Protein AF-A0A9D7FN42-F1 (afdb_monomer_lite)

Secondary structure (DSSP, 8-state):
-------------TT--------------TTPPP----HHHHGGGHHHHHHHHHHHHHHHHHGGG--HHHHHHHHHHTTS-EEHHHHHHHHTTTS-HHHHHHHHHHHHHTTSEE-GGGGTS---TT-EEEE-GGGGTT----------------PPP-----PPPTT----

Structure (mmCIF, N/CA/C/O backbone):
data_AF-A0A9D7FN42-F1
#
_entry.id   AF-A0A9D7FN42-F1
#
loop_
_atom_site.group_PDB
_atom_site.id
_atom_site.type_symbol
_atom_site.label_atom_id
_atom_site.label_alt_id
_atom_site.label_comp_id
_atom_site.label_asym_id
_atom_site.label_entity_id
_atom_site.label_seq_id
_atom_site.pdbx_PDB_ins_code
_atom_site.Cartn_x
_atom_site.Cartn_y
_atom_site.Cartn_z
_atom_site.occupancy
_atom_site.B_iso_or_equiv
_atom_site.auth_seq_id
_atom_site.auth_comp_id
_atom_site.auth_asym_id
_atom_site.auth_atom_id
_atom_site.pdbx_PDB_model_num
ATOM 1 N N . MET A 1 1 ? 36.482 -21.870 11.503 1.00 40.44 1 MET A N 1
ATOM 2 C CA . MET A 1 1 ? 35.265 -21.107 11.152 1.00 40.44 1 MET A CA 1
ATOM 3 C C . MET A 1 1 ? 34.610 -21.787 9.959 1.00 40.44 1 MET A C 1
ATOM 5 O O . MET A 1 1 ? 35.260 -21.951 8.939 1.00 40.44 1 MET A O 1
ATOM 9 N N . LYS A 1 2 ? 33.390 -22.302 10.153 1.00 40.28 2 LYS A N 1
ATOM 10 C CA . LYS A 1 2 ? 32.615 -23.113 9.199 1.00 40.28 2 LYS A CA 1
ATOM 11 C C . LYS A 1 2 ? 31.799 -22.199 8.281 1.00 40.28 2 LYS A C 1
ATOM 13 O O . LYS A 1 2 ? 31.016 -21.405 8.788 1.00 40.28 2 LYS A O 1
ATOM 18 N N . GLY A 1 3 ? 31.926 -22.368 6.969 1.00 41.72 3 GLY A N 1
ATOM 19 C CA . GLY A 1 3 ? 30.943 -21.912 5.988 1.00 41.72 3 GLY A CA 1
ATOM 20 C C . GLY A 1 3 ? 30.372 -23.139 5.289 1.00 41.72 3 GLY A C 1
ATOM 21 O O . GLY A 1 3 ? 31.062 -23.759 4.489 1.00 41.72 3 GLY A O 1
ATOM 22 N N . PHE A 1 4 ? 29.151 -23.542 5.637 1.00 42.91 4 PHE A N 1
ATOM 23 C CA . PHE A 1 4 ? 28.478 -24.644 4.955 1.00 42.91 4 PHE A CA 1
ATOM 24 C C . PHE A 1 4 ? 27.922 -24.152 3.619 1.00 42.91 4 PHE A C 1
ATOM 26 O O . PHE A 1 4 ? 26.857 -23.538 3.568 1.00 42.91 4 PHE A O 1
ATOM 33 N N . THR A 1 5 ? 28.628 -24.442 2.532 1.00 46.81 5 THR A N 1
ATOM 34 C CA . THR A 1 5 ? 28.097 -24.324 1.173 1.00 46.81 5 THR A CA 1
ATOM 35 C C . THR A 1 5 ? 27.142 -25.496 0.943 1.00 46.81 5 THR A C 1
ATOM 37 O O . THR A 1 5 ? 27.552 -26.573 0.521 1.00 46.81 5 THR A O 1
ATOM 40 N N . HIS A 1 6 ? 25.863 -25.323 1.279 1.00 44.97 6 HIS A N 1
ATOM 41 C CA . HIS A 1 6 ? 24.835 -26.310 0.951 1.00 44.97 6 HIS A CA 1
ATOM 42 C C . HIS A 1 6 ? 24.577 -26.273 -0.558 1.00 44.97 6 HIS A C 1
ATOM 44 O O . HIS A 1 6 ? 23.733 -25.527 -1.045 1.00 44.97 6 HIS A O 1
ATOM 50 N N . ARG A 1 7 ? 25.336 -27.070 -1.309 1.00 44.69 7 ARG A N 1
ATOM 51 C CA . ARG A 1 7 ? 25.013 -27.432 -2.688 1.00 44.69 7 ARG A CA 1
ATOM 52 C C . ARG A 1 7 ? 24.121 -28.668 -2.628 1.00 44.69 7 ARG A C 1
ATOM 54 O O . ARG A 1 7 ? 24.606 -29.776 -2.425 1.00 44.69 7 ARG A O 1
ATOM 61 N N . GLN A 1 8 ? 22.813 -28.462 -2.731 1.00 45.88 8 GLN A N 1
ATOM 62 C CA . GLN A 1 8 ? 21.873 -29.556 -2.944 1.00 45.88 8 GLN A CA 1
ATOM 63 C C . GLN A 1 8 ? 22.013 -30.012 -4.398 1.00 45.88 8 GLN A C 1
ATOM 65 O O . GLN A 1 8 ? 21.736 -29.247 -5.318 1.00 45.88 8 GLN A O 1
ATOM 70 N N . PHE A 1 9 ? 22.468 -31.245 -4.599 1.00 47.16 9 PHE A N 1
ATOM 71 C CA . PHE A 1 9 ? 22.316 -31.951 -5.864 1.00 47.16 9 PHE A CA 1
ATOM 72 C C . PHE A 1 9 ? 21.240 -33.011 -5.645 1.00 47.16 9 PHE A C 1
ATOM 74 O O . PHE A 1 9 ? 21.363 -33.834 -4.738 1.00 47.16 9 PHE A O 1
ATOM 81 N N . LEU A 1 10 ? 20.172 -32.965 -6.440 1.00 42.72 10 LEU A N 1
ATOM 82 C CA . LEU A 1 10 ? 19.233 -34.076 -6.553 1.00 42.72 10 LEU A CA 1
ATOM 83 C C . LEU A 1 10 ? 19.957 -35.192 -7.307 1.00 42.72 10 LEU A C 1
ATOM 85 O O . LEU A 1 10 ? 20.168 -35.096 -8.513 1.00 42.72 10 LEU A O 1
ATOM 89 N N . VAL A 1 11 ? 20.396 -36.214 -6.575 1.00 50.75 11 VAL A N 1
ATOM 90 C CA . VAL A 1 11 ? 20.853 -37.471 -7.167 1.00 50.75 11 VAL A CA 1
ATOM 91 C C . VAL A 1 11 ? 19.593 -38.262 -7.486 1.00 50.75 11 VAL A C 1
ATOM 93 O O . VAL A 1 11 ? 18.951 -38.795 -6.584 1.00 50.75 11 VAL A O 1
ATOM 96 N N . LEU A 1 12 ? 19.199 -38.264 -8.756 1.00 50.41 12 LEU A N 1
ATOM 97 C CA . LEU A 1 12 ? 18.172 -39.176 -9.244 1.00 50.41 12 LEU A CA 1
ATOM 98 C C . LEU A 1 12 ? 18.803 -40.571 -9.237 1.00 50.41 12 LEU A C 1
ATOM 100 O O . LEU A 1 12 ? 19.757 -40.815 -9.970 1.00 50.41 12 LEU A O 1
ATOM 104 N N . GLN A 1 13 ? 18.349 -41.430 -8.326 1.00 47.69 13 GLN A N 1
ATOM 105 C CA . GLN A 1 13 ? 18.690 -42.851 -8.346 1.00 47.69 13 GLN A CA 1
ATOM 106 C C . GLN A 1 13 ? 17.993 -43.482 -9.557 1.00 47.69 13 GLN A C 1
ATOM 108 O O . GLN A 1 13 ? 16.834 -43.157 -9.823 1.00 47.69 13 GLN A O 1
ATOM 113 N N . ASP A 1 14 ? 18.701 -44.353 -10.276 1.00 56.06 14 ASP A N 1
ATOM 114 C CA . ASP A 1 14 ? 18.310 -44.971 -11.559 1.00 56.06 14 ASP A CA 1
ATOM 115 C C . ASP A 1 14 ? 17.080 -45.910 -11.475 1.00 56.06 14 ASP A C 1
ATOM 117 O O . ASP A 1 14 ? 16.789 -46.660 -12.405 1.00 56.06 14 ASP A O 1
ATOM 121 N N . ASP A 1 15 ? 16.326 -45.849 -10.378 1.00 51.69 15 ASP A N 1
ATOM 122 C CA . ASP A 1 15 ? 15.259 -46.785 -10.022 1.00 51.69 15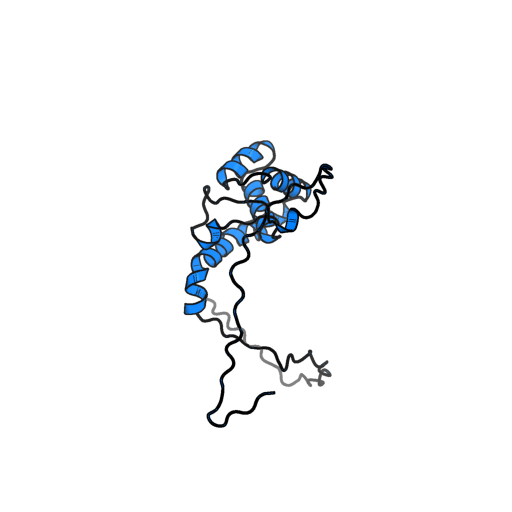 ASP A CA 1
ATOM 123 C C . ASP A 1 15 ? 13.860 -46.165 -10.214 1.00 51.69 15 ASP A C 1
ATOM 125 O O . ASP A 1 15 ? 12.840 -46.813 -9.974 1.00 51.69 15 ASP A O 1
ATOM 129 N N . ILE A 1 16 ? 13.787 -44.892 -10.618 1.00 53.44 16 ILE A N 1
ATOM 130 C CA . ILE A 1 16 ? 12.519 -44.225 -10.921 1.00 53.44 16 ILE A CA 1
ATOM 131 C C . ILE A 1 16 ? 12.180 -44.509 -12.385 1.00 53.44 16 ILE A C 1
ATOM 133 O O . ILE A 1 16 ? 12.568 -43.760 -13.283 1.00 53.44 16 ILE A O 1
ATOM 137 N N . GLU A 1 17 ? 11.415 -45.573 -12.634 1.00 57.03 17 GLU A N 1
ATOM 138 C CA . GLU A 1 17 ? 10.627 -45.658 -13.864 1.00 57.03 17 GLU A CA 1
ATOM 139 C C . GLU A 1 17 ? 9.649 -44.479 -13.865 1.00 57.03 17 GLU A C 1
ATOM 141 O O . GLU A 1 17 ? 8.619 -44.478 -13.187 1.00 57.03 17 GLU A O 1
ATOM 146 N N . LEU A 1 18 ? 10.013 -43.430 -14.605 1.00 55.09 18 LEU A N 1
ATOM 147 C CA . LEU A 1 18 ? 9.127 -42.326 -14.931 1.00 55.09 18 LEU A CA 1
ATOM 148 C C . LEU A 1 18 ? 7.994 -42.899 -15.784 1.00 55.09 18 LEU A C 1
ATOM 150 O O . LEU A 1 18 ? 8.086 -42.955 -17.011 1.00 55.09 18 LEU A O 1
ATOM 154 N N . VAL A 1 19 ? 6.919 -43.344 -15.132 1.00 59.03 19 VAL A N 1
ATOM 155 C CA . VAL A 1 19 ? 5.633 -43.516 -15.803 1.00 59.03 19 VAL A CA 1
ATOM 156 C C . VAL A 1 19 ? 5.353 -42.171 -16.470 1.00 59.03 19 VAL A C 1
ATOM 158 O O . VAL A 1 19 ? 5.404 -41.156 -15.771 1.00 59.03 19 VAL A O 1
ATOM 161 N N . PRO A 1 20 ? 5.124 -42.114 -17.794 1.00 60.28 20 PRO A N 1
ATOM 162 C CA . PRO A 1 20 ? 4.780 -40.860 -18.427 1.00 60.28 20 PRO A CA 1
ATOM 163 C C . PRO A 1 20 ? 3.482 -40.393 -17.781 1.00 60.28 20 PRO A C 1
ATOM 165 O O . PRO A 1 20 ? 2.414 -40.930 -18.076 1.00 60.28 20 PRO A O 1
ATOM 168 N N . GLU A 1 21 ? 3.577 -39.425 -16.865 1.00 58.38 21 GLU A N 1
ATOM 169 C CA . GLU A 1 21 ? 2.431 -38.627 -16.470 1.00 58.38 21 GLU A CA 1
ATOM 170 C C . GLU A 1 21 ? 1.824 -38.175 -17.786 1.00 58.38 21 GLU A C 1
ATOM 172 O O . GLU A 1 21 ? 2.514 -37.537 -18.583 1.00 58.38 21 GLU A O 1
ATOM 177 N N . HIS A 1 22 ? 0.593 -38.602 -18.079 1.00 57.66 22 HIS A N 1
ATOM 178 C CA . HIS A 1 22 ? -0.136 -38.064 -19.213 1.00 57.66 22 HIS A CA 1
ATOM 179 C C . HIS A 1 22 ? -0.081 -36.553 -19.043 1.00 57.66 22 HIS A C 1
ATOM 181 O O . HIS A 1 22 ? -0.697 -36.056 -18.097 1.00 57.66 22 HIS A O 1
ATOM 187 N N . PRO A 1 23 ? 0.681 -35.824 -19.880 1.00 57.44 23 PRO A N 1
ATOM 188 C CA . PRO A 1 23 ? 0.756 -34.400 -19.708 1.00 57.44 23 PRO A CA 1
ATOM 189 C C . PRO A 1 23 ? -0.627 -33.934 -20.120 1.00 57.44 23 PRO A C 1
ATOM 191 O O . PRO A 1 23 ? -0.945 -33.891 -21.314 1.00 57.44 23 PRO A O 1
ATOM 194 N N . GLU A 1 24 ? -1.486 -33.634 -19.143 1.00 59.78 24 GLU A N 1
ATOM 195 C CA . GLU A 1 24 ? -2.562 -32.701 -19.403 1.00 59.78 24 GLU A CA 1
ATOM 196 C C . GLU A 1 24 ? -1.873 -31.534 -20.089 1.00 59.78 24 GLU A C 1
ATOM 198 O O . GLU A 1 24 ? -0.945 -30.931 -19.541 1.00 59.78 24 GLU A O 1
ATOM 203 N N . ARG A 1 25 ? -2.215 -31.321 -21.363 1.00 54.25 25 ARG A N 1
ATOM 204 C CA . ARG A 1 25 ? -1.643 -30.234 -22.139 1.00 54.25 25 ARG A CA 1
ATOM 205 C C . ARG A 1 25 ? -2.035 -28.967 -21.404 1.00 54.25 25 ARG A C 1
ATOM 207 O O . ARG A 1 25 ? -3.148 -28.475 -21.576 1.00 54.25 25 ARG A O 1
ATOM 214 N N . VAL A 1 26 ? -1.115 -28.455 -20.589 1.00 61.81 26 VAL A N 1
ATOM 215 C CA . VAL A 1 26 ? -1.204 -27.111 -20.043 1.00 61.81 26 VAL A CA 1
ATOM 216 C C . VAL A 1 26 ? -1.458 -26.222 -21.254 1.00 61.81 26 VAL A C 1
ATOM 218 O O . VAL A 1 26 ? -0.728 -26.371 -22.244 1.00 61.81 26 VAL A O 1
ATOM 221 N N . PRO A 1 27 ? -2.503 -25.377 -21.242 1.00 62.72 27 PRO A N 1
ATOM 222 C CA . PRO A 1 27 ? -2.819 -24.514 -22.364 1.00 62.72 27 PRO A CA 1
ATOM 223 C C . PRO A 1 27 ? -1.551 -23.789 -22.799 1.00 62.72 27 PRO A C 1
ATOM 225 O O . PRO A 1 27 ? -1.042 -22.905 -22.113 1.00 62.72 27 PRO A O 1
ATOM 228 N N . THR A 1 28 ? -0.980 -24.229 -23.916 1.00 60.78 28 THR A N 1
ATOM 229 C CA . THR A 1 28 ? 0.177 -23.563 -24.484 1.00 60.78 28 THR A CA 1
ATOM 230 C C . THR A 1 28 ? -0.388 -22.294 -25.075 1.00 60.78 28 THR A C 1
ATOM 232 O O . THR A 1 28 ? -1.149 -22.347 -26.043 1.00 60.78 28 THR A O 1
ATOM 235 N N . PHE A 1 29 ? -0.069 -21.155 -24.467 1.00 64.19 29 PHE A N 1
ATOM 236 C CA . PHE A 1 29 ? -0.375 -19.856 -25.046 1.00 64.19 29 PHE A CA 1
ATOM 237 C C . PHE A 1 29 ? 0.519 -19.673 -26.279 1.00 64.19 29 PHE A C 1
ATOM 239 O O . PHE A 1 29 ? 1.501 -18.942 -26.250 1.00 64.19 29 PHE A O 1
ATOM 246 N N . ALA A 1 30 ? 0.201 -20.376 -27.369 1.00 64.44 30 ALA A N 1
ATOM 247 C CA . ALA A 1 30 ? 0.981 -20.397 -28.606 1.00 64.44 30 ALA A CA 1
ATOM 248 C C . ALA A 1 30 ? 1.076 -19.012 -29.276 1.00 64.44 30 ALA A C 1
ATOM 250 O O . ALA A 1 30 ? 1.828 -18.834 -30.226 1.00 64.44 30 ALA A O 1
ATOM 251 N N . GLN A 1 31 ? 0.306 -18.041 -28.777 1.00 75.69 31 GLN A N 1
ATOM 252 C CA . GLN A 1 31 ? 0.237 -16.656 -29.237 1.00 75.69 31 GLN A CA 1
ATOM 253 C C . GLN A 1 31 ? 0.515 -15.652 -28.103 1.00 75.69 31 GLN A C 1
ATOM 255 O O . GLN A 1 31 ? 0.062 -14.512 -28.169 1.00 75.69 31 GLN A O 1
ATOM 260 N N . ALA A 1 32 ? 1.205 -16.056 -27.031 1.00 77.75 32 ALA A N 1
ATOM 261 C CA . ALA A 1 32 ? 1.636 -15.100 -26.017 1.00 77.75 32 ALA A CA 1
ATOM 262 C C . ALA A 1 32 ? 2.817 -14.276 -26.537 1.00 77.75 32 ALA A C 1
ATOM 264 O O . ALA A 1 32 ? 3.853 -14.819 -26.921 1.00 77.75 32 ALA A O 1
ATOM 265 N N . GLU A 1 33 ? 2.670 -12.956 -26.507 1.00 81.69 33 GLU A N 1
ATOM 266 C CA . GLU A 1 33 ? 3.786 -12.044 -26.709 1.00 81.69 33 GLU A CA 1
ATOM 267 C C . GLU A 1 33 ? 4.684 -12.085 -25.464 1.00 81.69 33 GLU A C 1
ATOM 269 O O . GLU A 1 33 ? 4.253 -11.778 -24.349 1.00 81.69 33 GLU A O 1
ATOM 274 N N . VAL A 1 34 ? 5.927 -12.537 -25.639 1.00 81.75 34 VAL A N 1
ATOM 275 C CA . VAL A 1 34 ? 6.909 -12.644 -24.555 1.00 81.75 34 VAL A CA 1
ATOM 276 C C . VAL A 1 34 ? 7.797 -11.408 -24.580 1.00 81.75 34 VAL A C 1
ATOM 278 O O . VAL A 1 34 ? 8.537 -11.183 -25.535 1.00 81.75 34 VAL A O 1
ATOM 281 N N . PHE A 1 35 ? 7.759 -10.634 -23.499 1.00 80.38 35 PHE A N 1
ATOM 282 C CA . PHE A 1 35 ? 8.620 -9.472 -23.310 1.00 80.38 35 PHE A CA 1
ATOM 283 C C . PHE A 1 35 ? 9.706 -9.773 -22.281 1.00 80.38 35 PHE A C 1
ATOM 285 O O . PHE A 1 35 ? 9.419 -10.221 -21.170 1.00 80.38 35 PHE A O 1
ATOM 292 N N . THR A 1 36 ? 10.956 -9.468 -22.623 1.00 85.69 36 THR A N 1
ATOM 293 C CA . THR A 1 36 ? 12.063 -9.526 -21.665 1.00 85.69 36 THR A CA 1
ATOM 294 C C . THR A 1 36 ? 12.177 -8.195 -20.937 1.00 85.69 36 THR A C 1
ATOM 296 O O . THR A 1 36 ? 12.438 -7.155 -21.544 1.00 85.69 36 THR A O 1
ATOM 299 N N . VAL A 1 37 ? 12.026 -8.229 -19.615 1.00 86.19 37 VAL A N 1
ATOM 300 C CA . VAL A 1 37 ? 12.243 -7.061 -18.760 1.00 86.19 37 VAL A CA 1
ATOM 301 C C . VAL A 1 37 ? 13.741 -6.893 -18.513 1.00 86.19 37 VAL A C 1
ATOM 303 O O . VAL A 1 37 ? 14.375 -7.733 -17.877 1.00 86.19 37 VAL A O 1
ATOM 306 N N . THR A 1 38 ? 14.322 -5.809 -19.028 1.00 91.31 38 THR A N 1
ATOM 307 C CA . THR A 1 38 ? 15.734 -5.462 -18.806 1.00 91.31 38 THR A CA 1
ATOM 308 C C . THR A 1 38 ? 15.886 -4.502 -17.626 1.00 91.31 38 THR A C 1
ATOM 310 O O . THR A 1 38 ? 14.943 -3.811 -17.240 1.00 91.31 38 THR A O 1
ATOM 313 N N . ASN A 1 39 ? 17.100 -4.382 -17.080 1.00 89.31 39 ASN A N 1
ATOM 314 C CA . ASN A 1 39 ? 17.382 -3.383 -16.041 1.00 89.31 39 ASN A CA 1
ATOM 315 C C . ASN A 1 39 ? 17.080 -1.951 -16.514 1.00 89.31 39 ASN A C 1
ATOM 317 O O . ASN A 1 39 ? 16.548 -1.157 -15.747 1.00 89.31 39 ASN A O 1
ATOM 321 N N . ALA A 1 40 ? 17.350 -1.637 -17.786 1.00 89.88 40 ALA A N 1
ATOM 322 C CA . ALA A 1 40 ? 17.036 -0.330 -18.364 1.00 89.88 40 ALA A CA 1
ATOM 323 C C . ALA A 1 40 ? 15.524 -0.044 -18.375 1.00 89.88 40 ALA A C 1
ATOM 325 O O . ALA A 1 40 ? 15.113 1.091 -18.158 1.00 89.88 40 ALA A O 1
ATOM 326 N N . TRP A 1 41 ? 14.694 -1.073 -18.572 1.00 90.94 41 TRP A N 1
ATOM 327 C CA . TRP A 1 41 ? 13.236 -0.950 -18.493 1.00 90.94 41 TRP A CA 1
ATOM 328 C C . TRP A 1 41 ? 12.739 -0.729 -17.055 1.00 90.94 41 TRP A C 1
ATOM 330 O O . TRP A 1 41 ? 11.759 -0.018 -16.830 1.00 90.94 41 TRP A O 1
ATOM 340 N N . LEU A 1 42 ? 13.418 -1.321 -16.068 1.00 90.50 42 LEU A N 1
ATOM 341 C CA . LEU A 1 42 ? 13.091 -1.149 -14.649 1.00 90.50 42 LEU A CA 1
ATOM 342 C C . LEU A 1 42 ? 13.543 0.200 -14.089 1.00 90.50 42 LEU A C 1
ATOM 344 O O . LEU A 1 42 ? 12.989 0.643 -13.086 1.00 90.50 42 LEU A O 1
ATOM 348 N N . GLU A 1 43 ? 14.515 0.858 -14.721 1.00 91.44 43 GLU A N 1
ATOM 349 C CA . GLU A 1 43 ? 15.120 2.088 -14.208 1.00 91.44 43 GLU A CA 1
ATOM 350 C C . GLU A 1 43 ? 14.101 3.193 -13.877 1.00 91.44 43 GLU A C 1
ATOM 352 O O . GLU A 1 43 ? 14.139 3.701 -12.753 1.00 91.44 43 GLU A O 1
ATOM 357 N N . PRO A 1 44 ? 13.116 3.508 -14.744 1.00 92.00 44 PRO A N 1
ATOM 358 C CA . PRO A 1 44 ? 12.088 4.502 -14.429 1.00 92.00 44 PRO A CA 1
ATOM 359 C C . PRO A 1 44 ? 11.172 4.092 -13.263 1.00 92.00 44 PRO A C 1
ATOM 361 O O . PRO A 1 44 ? 10.544 4.942 -12.641 1.00 92.00 44 PRO A O 1
ATOM 364 N N . HIS A 1 45 ? 11.094 2.795 -12.953 1.00 92.12 45 HIS A N 1
ATOM 365 C CA . HIS A 1 45 ? 10.243 2.221 -11.906 1.00 92.12 45 HIS A CA 1
ATOM 366 C C . HIS A 1 45 ? 11.006 1.917 -10.612 1.00 92.12 45 HIS A C 1
ATOM 368 O O . HIS A 1 45 ? 10.420 1.424 -9.645 1.00 92.12 45 HIS A O 1
ATOM 374 N N . ARG A 1 46 ? 12.310 2.211 -10.567 1.00 93.94 46 ARG A N 1
ATOM 375 C CA . ARG A 1 46 ? 13.193 1.877 -9.446 1.00 93.94 46 ARG A CA 1
ATOM 376 C C . ARG A 1 46 ? 12.645 2.373 -8.108 1.00 93.94 46 ARG A C 1
ATOM 378 O O . ARG A 1 46 ? 12.632 1.614 -7.142 1.00 93.94 46 ARG A O 1
ATOM 385 N N . GLN A 1 47 ? 12.153 3.611 -8.055 1.00 96.50 47 GLN A N 1
ATOM 386 C CA . GLN A 1 47 ? 11.639 4.207 -6.819 1.00 96.50 47 GLN A CA 1
ATOM 387 C C . GLN A 1 47 ? 10.395 3.477 -6.294 1.00 96.50 47 GLN A C 1
ATOM 389 O O . GLN A 1 47 ? 10.295 3.191 -5.099 1.00 96.50 47 GLN A O 1
ATOM 394 N N . TRP A 1 48 ? 9.479 3.119 -7.195 1.00 95.50 48 TRP A N 1
ATOM 395 C CA . TRP A 1 48 ? 8.293 2.331 -6.866 1.00 95.50 48 TRP A CA 1
ATOM 396 C C . TRP A 1 48 ? 8.684 0.965 -6.299 1.00 95.50 48 TRP A C 1
ATOM 398 O O . TRP A 1 48 ? 8.206 0.579 -5.233 1.00 95.50 48 TRP A O 1
ATOM 408 N N . ILE A 1 49 ? 9.618 0.269 -6.956 1.00 95.25 49 ILE A N 1
ATOM 409 C CA . ILE A 1 49 ? 10.124 -1.038 -6.512 1.00 95.25 49 ILE A CA 1
ATOM 410 C C . ILE A 1 49 ? 10.747 -0.938 -5.115 1.00 95.25 49 ILE A C 1
ATOM 412 O O . ILE A 1 49 ? 10.425 -1.742 -4.241 1.00 95.25 49 ILE A O 1
ATOM 416 N N . GLN A 1 50 ? 11.598 0.062 -4.880 1.00 97.12 50 GLN A N 1
ATOM 417 C CA . GLN A 1 50 ? 12.236 0.282 -3.579 1.00 97.12 50 GLN A CA 1
ATOM 418 C C . GLN A 1 50 ? 11.207 0.544 -2.474 1.00 97.12 50 GLN A C 1
ATOM 420 O O . GLN A 1 50 ? 11.309 -0.023 -1.386 1.00 97.12 50 GLN A O 1
ATOM 425 N N . ASN A 1 51 ? 10.184 1.351 -2.751 1.00 97.75 51 ASN A N 1
ATOM 426 C CA . ASN A 1 51 ? 9.124 1.617 -1.785 1.00 97.75 51 ASN A CA 1
ATOM 427 C C . ASN A 1 51 ? 8.317 0.349 -1.467 1.00 97.75 51 ASN A C 1
ATOM 429 O O . ASN A 1 51 ? 8.057 0.074 -0.297 1.00 97.75 51 ASN A O 1
ATOM 433 N N . TRP A 1 52 ? 7.994 -0.484 -2.461 1.00 97.44 52 TRP A N 1
ATOM 434 C CA . TRP A 1 52 ? 7.336 -1.774 -2.209 1.00 97.44 52 TRP A CA 1
ATOM 435 C C . TRP A 1 52 ? 8.197 -2.748 -1.410 1.00 97.44 52 TRP A C 1
ATOM 437 O O . TRP A 1 52 ? 7.678 -3.442 -0.536 1.00 97.44 52 TRP A O 1
ATOM 447 N N . GLN A 1 53 ? 9.512 -2.762 -1.633 1.00 96.94 53 GLN A N 1
ATOM 448 C CA . GLN A 1 53 ? 10.440 -3.543 -0.812 1.00 96.94 53 GLN A CA 1
ATOM 449 C C . GLN A 1 53 ? 10.446 -3.092 0.658 1.00 96.94 53 GLN A C 1
ATOM 451 O O . GLN A 1 53 ? 10.615 -3.929 1.542 1.00 96.94 53 GLN A O 1
ATOM 456 N N . GLN A 1 54 ? 10.214 -1.804 0.937 1.00 96.38 54 GLN A N 1
ATOM 457 C CA . GLN A 1 54 ? 10.064 -1.287 2.304 1.00 96.38 54 GLN A CA 1
ATOM 458 C C . GLN A 1 54 ? 8.675 -1.560 2.904 1.00 96.38 54 GLN A C 1
ATOM 460 O O . GLN A 1 54 ? 8.558 -1.770 4.110 1.00 96.38 54 GLN A O 1
ATOM 465 N N . ILE A 1 55 ? 7.624 -1.568 2.081 1.00 97.56 55 ILE A N 1
ATOM 466 C CA . ILE A 1 55 ? 6.232 -1.770 2.511 1.00 97.56 55 ILE A CA 1
ATOM 467 C C . ILE A 1 55 ? 5.945 -3.240 2.840 1.00 97.56 55 ILE A C 1
ATOM 469 O O . ILE A 1 55 ? 5.337 -3.534 3.871 1.00 97.56 55 ILE A O 1
ATOM 473 N N . ASN A 1 56 ? 6.387 -4.168 1.989 1.00 97.06 56 ASN A N 1
ATOM 474 C CA . ASN A 1 56 ? 6.041 -5.589 2.090 1.00 97.06 56 ASN A CA 1
ATOM 475 C C . ASN A 1 56 ? 6.340 -6.219 3.464 1.00 97.06 56 ASN A C 1
ATOM 477 O O . ASN A 1 56 ? 5.478 -6.946 3.966 1.00 97.06 56 ASN A O 1
ATOM 481 N N . PRO A 1 57 ? 7.477 -5.928 4.129 1.00 97.12 57 PRO A N 1
ATOM 482 C CA . PRO A 1 57 ? 7.747 -6.442 5.468 1.00 97.12 57 PRO A CA 1
ATOM 483 C C . PRO A 1 57 ? 6.670 -6.090 6.501 1.00 97.12 57 PRO A C 1
ATOM 485 O O . PRO A 1 57 ? 6.346 -6.933 7.334 1.00 97.12 57 PRO A O 1
ATOM 488 N N . TYR A 1 58 ? 6.067 -4.896 6.436 1.00 96.00 58 TYR A N 1
ATOM 489 C CA . TYR A 1 58 ? 4.976 -4.520 7.345 1.00 96.00 58 TYR A CA 1
ATOM 490 C C . TYR A 1 58 ? 3.747 -5.400 7.128 1.00 96.00 58 TYR A C 1
ATOM 492 O O . TYR A 1 58 ? 3.183 -5.918 8.090 1.00 96.00 58 TYR A O 1
ATOM 500 N N . ILE A 1 59 ? 3.353 -5.597 5.867 1.00 96.81 59 ILE A N 1
ATOM 501 C CA . ILE A 1 59 ? 2.177 -6.396 5.509 1.00 96.81 59 ILE A CA 1
ATOM 502 C C . ILE A 1 59 ? 2.377 -7.849 5.948 1.00 96.81 59 ILE A C 1
ATOM 504 O O . ILE A 1 59 ? 1.512 -8.417 6.612 1.00 96.81 59 ILE A O 1
ATOM 508 N N . VAL A 1 60 ? 3.530 -8.438 5.624 1.00 96.75 60 VAL A N 1
ATOM 509 C CA . VAL A 1 60 ? 3.817 -9.849 5.915 1.00 96.75 60 VAL A CA 1
ATOM 510 C C . VAL A 1 60 ? 3.966 -10.098 7.419 1.00 96.75 60 VAL A C 1
ATOM 512 O O . VAL A 1 60 ? 3.410 -11.066 7.931 1.00 96.75 60 VAL A O 1
ATOM 515 N N . ALA A 1 61 ? 4.683 -9.235 8.147 1.00 95.94 61 ALA A N 1
ATOM 516 C CA . ALA A 1 61 ? 4.947 -9.452 9.570 1.00 95.94 61 ALA A CA 1
ATOM 517 C C . ALA A 1 61 ? 3.733 -9.143 10.461 1.00 95.94 61 ALA A C 1
ATOM 519 O O . ALA A 1 61 ? 3.459 -9.875 11.417 1.00 95.94 61 ALA A O 1
ATOM 520 N N . ASN A 1 62 ? 2.997 -8.071 10.145 1.00 96.31 62 ASN A N 1
ATOM 521 C CA . ASN A 1 62 ? 1.970 -7.528 11.032 1.00 96.31 62 ASN A CA 1
ATOM 522 C C . ASN A 1 62 ? 0.538 -7.760 10.542 1.00 96.31 62 ASN A C 1
ATOM 524 O O . ASN A 1 62 ? -0.397 -7.568 11.316 1.00 96.31 62 ASN A O 1
ATOM 528 N N . GLY A 1 63 ? 0.337 -8.186 9.290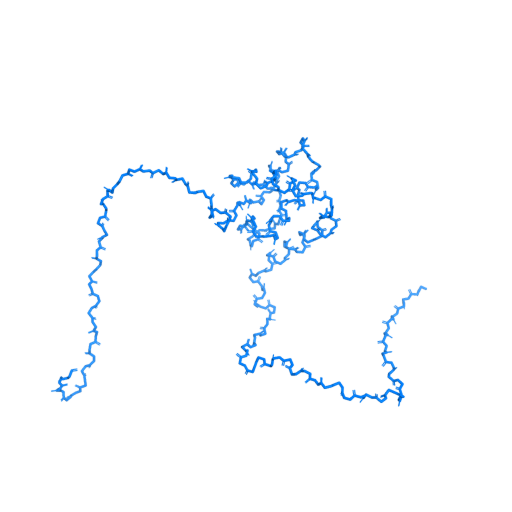 1.00 94.56 63 GLY A N 1
ATOM 529 C CA . GLY A 1 63 ? -0.992 -8.266 8.676 1.00 94.56 63 GLY A CA 1
ATOM 530 C C . GLY A 1 63 ? -1.985 -9.139 9.448 1.00 94.56 63 GLY A C 1
ATOM 531 O O . GLY A 1 63 ? -3.160 -8.801 9.532 1.00 94.56 63 GLY A O 1
ATOM 532 N N . ARG A 1 64 ? -1.511 -10.201 10.112 1.00 96.31 64 ARG A N 1
ATOM 533 C CA . ARG A 1 64 ? -2.342 -11.070 10.969 1.00 96.31 64 ARG A CA 1
ATOM 534 C C . ARG A 1 64 ? -2.949 -10.371 12.194 1.00 96.31 64 ARG A C 1
ATOM 536 O O . ARG A 1 64 ? -3.896 -10.893 12.769 1.00 96.31 64 ARG A O 1
ATOM 543 N N . PHE A 1 65 ? -2.394 -9.234 12.611 1.00 96.69 65 PHE A N 1
ATOM 544 C CA . PHE A 1 65 ? -2.885 -8.447 13.747 1.00 96.69 65 PHE A CA 1
ATOM 545 C C . PHE A 1 65 ? -3.849 -7.336 13.319 1.00 96.69 65 PHE A C 1
ATOM 547 O O . PHE A 1 65 ? -4.458 -6.690 14.169 1.00 96.69 65 PHE A O 1
ATOM 554 N N . VAL A 1 66 ? -3.994 -7.096 12.013 1.00 96.88 66 VAL A N 1
ATOM 555 C CA . VAL A 1 66 ? -4.907 -6.087 11.479 1.00 96.88 66 VAL A CA 1
ATOM 556 C C . VAL A 1 66 ? -6.265 -6.731 11.226 1.00 96.88 66 VAL A C 1
ATOM 558 O O . VAL A 1 66 ? -6.412 -7.604 10.373 1.00 96.88 66 VAL A O 1
ATOM 561 N N . THR A 1 67 ? -7.282 -6.286 11.961 1.00 96.44 67 THR A N 1
ATOM 562 C CA . THR A 1 67 ? -8.650 -6.793 11.797 1.00 96.44 67 THR A CA 1
ATOM 563 C C . THR A 1 67 ? -9.389 -6.063 10.667 1.00 96.44 67 THR A C 1
ATOM 565 O O . THR A 1 67 ? -9.050 -4.920 10.339 1.00 96.44 67 THR A O 1
ATOM 568 N N . PRO A 1 68 ? -10.454 -6.656 10.092 1.00 96.25 68 PRO A N 1
ATOM 569 C CA . PRO A 1 68 ? -11.293 -5.968 9.108 1.00 96.25 68 PRO A CA 1
ATOM 570 C C . PRO A 1 68 ? -11.854 -4.630 9.618 1.00 96.25 68 PRO A C 1
ATOM 572 O O . PRO A 1 68 ? -11.844 -3.639 8.895 1.00 96.25 68 PRO A O 1
ATOM 575 N N . GLN A 1 69 ? -12.245 -4.563 10.896 1.00 95.75 69 GLN A N 1
ATOM 576 C CA . GLN A 1 69 ? -12.741 -3.331 11.516 1.00 95.75 69 GLN A CA 1
ATOM 577 C C . GLN A 1 69 ? -11.674 -2.224 11.548 1.00 95.75 69 GLN A C 1
ATOM 579 O O . GLN A 1 69 ? -11.992 -1.052 11.347 1.00 95.75 69 GLN A O 1
ATOM 584 N N . MET A 1 70 ? -10.404 -2.579 11.776 1.00 96.50 70 MET A N 1
ATOM 585 C CA . MET A 1 70 ? -9.301 -1.617 11.710 1.00 96.50 70 MET A CA 1
ATOM 586 C C . MET A 1 70 ? -9.139 -1.079 10.290 1.00 96.50 70 MET A C 1
ATOM 588 O O . MET A 1 70 ? -9.019 0.131 10.122 1.00 96.50 70 MET A O 1
ATOM 592 N N . LEU A 1 71 ? -9.203 -1.945 9.272 1.00 96.56 71 LEU A N 1
ATOM 593 C CA . LEU A 1 71 ? -9.145 -1.522 7.870 1.00 96.56 71 LEU A CA 1
ATOM 594 C C . LEU A 1 71 ? -10.283 -0.561 7.511 1.00 96.56 71 LEU A C 1
ATOM 596 O O . LEU A 1 71 ? -10.043 0.409 6.800 1.00 96.56 71 LEU A O 1
ATOM 600 N N . ASP A 1 72 ? -11.496 -0.786 8.016 1.00 94.94 72 ASP A N 1
ATOM 601 C CA . ASP A 1 72 ? -12.629 0.109 7.766 1.00 94.94 72 ASP A CA 1
ATOM 602 C C . ASP A 1 72 ? -12.464 1.467 8.452 1.00 94.94 72 ASP A C 1
ATOM 604 O O . ASP A 1 72 ? -12.735 2.500 7.839 1.00 94.94 72 ASP A O 1
ATOM 608 N N . ILE A 1 73 ? -11.957 1.486 9.689 1.00 94.81 73 ILE A N 1
ATOM 609 C CA . ILE A 1 73 ? -11.612 2.726 10.398 1.00 94.81 73 ILE A CA 1
ATOM 610 C C . ILE A 1 73 ? -10.560 3.520 9.620 1.00 94.81 73 ILE A C 1
ATOM 612 O O . ILE A 1 73 ? -10.704 4.732 9.462 1.00 94.81 73 ILE A O 1
ATOM 616 N N . VAL A 1 74 ? -9.509 2.850 9.139 1.00 96.19 74 VAL A N 1
ATOM 617 C CA . VAL A 1 74 ? -8.455 3.504 8.358 1.00 96.19 74 VAL A CA 1
ATOM 618 C C . VAL A 1 74 ? -9.005 3.983 7.016 1.00 96.19 74 VAL A C 1
ATOM 620 O O . VAL A 1 74 ? -8.759 5.121 6.646 1.00 96.19 74 VAL A O 1
ATOM 623 N N . ALA A 1 75 ? -9.806 3.185 6.309 1.00 94.94 75 ALA A N 1
ATOM 624 C CA . ALA A 1 75 ? -10.382 3.589 5.027 1.00 94.94 75 ALA A CA 1
ATOM 625 C C . ALA A 1 75 ? -11.264 4.844 5.146 1.00 94.94 75 ALA A C 1
ATOM 627 O O . ALA A 1 75 ? -11.182 5.717 4.287 1.00 94.94 75 ALA A O 1
ATOM 628 N N . GLN A 1 76 ? -12.055 4.963 6.220 1.00 93.88 76 GLN A N 1
ATOM 629 C CA . GLN A 1 76 ? -12.876 6.151 6.496 1.00 93.88 76 GLN A CA 1
ATOM 630 C C . GLN A 1 76 ? -12.038 7.414 6.744 1.00 93.88 76 GLN A C 1
ATOM 632 O O . GLN A 1 76 ? -12.493 8.518 6.463 1.00 93.88 76 GLN A O 1
ATOM 637 N N . LEU A 1 77 ? -10.814 7.271 7.261 1.00 94.69 77 LEU A N 1
ATOM 638 C CA . LEU A 1 77 ? -9.920 8.406 7.498 1.00 94.69 77 LEU A CA 1
ATOM 639 C C . LEU A 1 77 ? -9.457 9.069 6.190 1.00 94.69 77 LEU A C 1
ATOM 641 O O . LEU A 1 77 ? -9.253 10.279 6.164 1.00 94.69 77 LEU A O 1
ATOM 645 N N . PHE A 1 78 ? -9.333 8.295 5.107 1.00 95.38 78 PHE A N 1
ATOM 646 C CA . PHE A 1 78 ? -8.860 8.764 3.798 1.00 95.38 78 PHE A CA 1
ATOM 647 C C . PHE A 1 78 ? -9.979 9.260 2.869 1.00 95.38 78 PHE A C 1
ATOM 649 O O . PHE A 1 78 ? -9.773 9.361 1.657 1.00 95.38 78 PHE A O 1
ATOM 656 N N . ASP A 1 79 ? -11.143 9.634 3.416 1.00 90.88 79 ASP A N 1
ATOM 657 C CA . ASP A 1 79 ? -12.145 10.427 2.682 1.00 90.88 79 A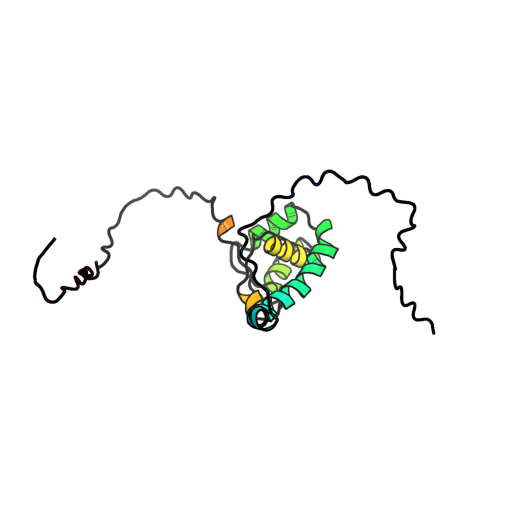SP A CA 1
ATOM 658 C C . ASP A 1 79 ? -11.532 11.731 2.118 1.00 90.88 79 ASP A C 1
ATOM 660 O O . ASP A 1 79 ? -12.021 12.277 1.127 1.00 90.88 79 ASP A O 1
ATOM 664 N N . ILE A 1 80 ? -10.434 12.203 2.720 1.00 91.81 80 ILE A N 1
ATOM 665 C CA . ILE A 1 80 ? -9.592 13.306 2.251 1.00 91.81 80 ILE A CA 1
ATOM 666 C C . ILE A 1 80 ? -8.149 12.783 2.100 1.00 91.81 80 ILE A C 1
ATOM 668 O O . ILE A 1 80 ? -7.712 11.996 2.945 1.00 91.81 80 ILE A O 1
ATOM 672 N N . PRO A 1 81 ? -7.390 13.207 1.066 1.00 96.00 81 PRO A N 1
ATOM 673 C CA . PRO A 1 81 ? -5.974 12.867 0.951 1.00 96.00 81 PRO A CA 1
ATOM 674 C C . PRO A 1 81 ? -5.187 13.264 2.204 1.00 96.00 81 PRO A C 1
ATOM 676 O O . PRO A 1 81 ? -5.346 14.376 2.709 1.00 96.00 81 PRO A O 1
ATOM 679 N N . MET A 1 82 ? -4.333 12.370 2.700 1.00 97.38 82 MET A N 1
ATOM 680 C CA . MET A 1 82 ? -3.626 12.565 3.967 1.00 97.38 82 MET A CA 1
ATOM 681 C C . MET A 1 82 ? -2.220 11.967 3.922 1.00 97.38 82 MET A C 1
ATOM 683 O O . MET A 1 82 ? -2.008 10.897 3.347 1.00 97.38 82 MET A O 1
ATOM 687 N N . ALA A 1 83 ? -1.259 12.652 4.543 1.00 97.94 83 ALA A N 1
ATOM 688 C CA . ALA A 1 83 ? 0.101 12.151 4.687 1.00 97.94 83 ALA A CA 1
ATOM 689 C C . ALA A 1 83 ? 0.164 10.985 5.686 1.00 97.94 83 ALA A C 1
ATOM 691 O O . ALA A 1 83 ? -0.608 10.926 6.647 1.00 97.94 83 ALA A O 1
ATOM 692 N N . LEU A 1 84 ? 1.114 10.067 5.492 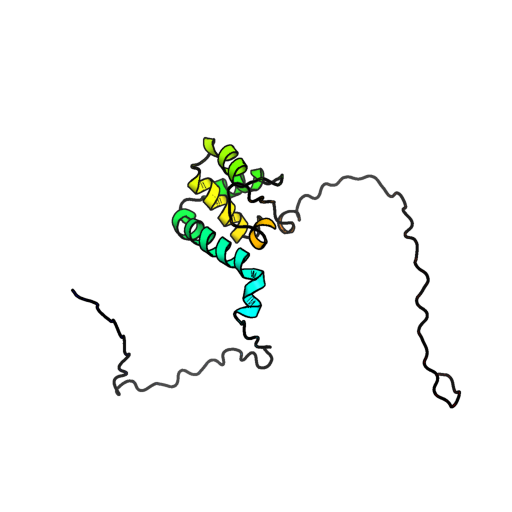1.00 97.75 84 LEU A N 1
ATOM 693 C CA . LEU A 1 84 ? 1.299 8.898 6.359 1.00 97.75 84 LEU A CA 1
ATOM 694 C C . LEU A 1 84 ? 1.407 9.275 7.842 1.00 97.75 84 LEU A C 1
ATOM 696 O O . LEU A 1 84 ? 0.776 8.646 8.690 1.00 97.75 84 LEU A O 1
ATOM 700 N N . PHE A 1 85 ? 2.205 10.298 8.151 1.00 97.44 85 PHE A N 1
ATOM 701 C CA . PHE A 1 85 ? 2.424 10.755 9.520 1.00 97.44 85 PHE A CA 1
ATOM 702 C C . PHE A 1 85 ? 1.135 11.276 10.166 1.00 97.44 85 PHE A C 1
ATOM 704 O O . PHE A 1 85 ? 0.830 10.919 11.305 1.00 97.44 85 PHE A O 1
ATOM 711 N N . ASP A 1 86 ? 0.360 12.073 9.430 1.00 97.75 86 ASP A N 1
ATOM 712 C CA . ASP A 1 86 ? -0.896 12.639 9.923 1.00 97.75 86 ASP A CA 1
ATOM 713 C C . ASP A 1 86 ? -1.933 11.540 10.165 1.00 97.75 86 ASP A C 1
ATOM 715 O O . ASP A 1 86 ? -2.605 11.534 11.199 1.00 97.75 86 ASP A O 1
ATOM 719 N N . ALA A 1 87 ? -2.002 10.552 9.268 1.00 96.81 87 ALA A N 1
ATOM 720 C CA . ALA A 1 87 ? -2.894 9.409 9.420 1.00 96.81 87 ALA A CA 1
ATOM 721 C C . ALA A 1 87 ? -2.534 8.558 10.647 1.00 96.81 87 ALA A C 1
ATOM 723 O O . ALA A 1 87 ? -3.402 8.194 11.443 1.00 96.81 87 ALA A O 1
ATOM 724 N N . GLU A 1 88 ? -1.245 8.284 10.849 1.00 97.00 88 GLU A N 1
ATOM 725 C CA . GLU A 1 88 ? -0.743 7.595 12.040 1.00 97.00 88 GLU A CA 1
ATOM 726 C C . GLU A 1 88 ? -1.095 8.348 13.325 1.00 97.00 88 GLU A C 1
ATOM 728 O O . GLU A 1 88 ? -1.535 7.741 14.304 1.00 97.00 88 GLU A O 1
ATOM 733 N N . HIS A 1 89 ? -0.934 9.672 13.320 1.00 96.75 89 HIS A N 1
ATOM 734 C CA . HIS A 1 89 ? -1.242 10.510 14.471 1.00 96.75 89 HIS A CA 1
ATOM 735 C C . HIS A 1 89 ? -2.749 10.562 14.765 1.00 96.75 89 HIS A C 1
ATOM 737 O O . HIS A 1 89 ? -3.161 10.463 15.923 1.00 96.75 89 HIS A O 1
ATOM 743 N N . ALA A 1 90 ? -3.591 10.647 13.734 1.00 95.94 90 ALA A N 1
ATOM 744 C CA . ALA A 1 90 ? -5.046 10.622 13.877 1.00 95.94 90 ALA A CA 1
ATOM 745 C C . ALA A 1 90 ? -5.558 9.290 14.461 1.00 95.94 90 ALA A C 1
ATOM 747 O O . ALA A 1 90 ? -6.551 9.264 15.194 1.00 95.94 90 ALA A O 1
ATOM 748 N N . LEU A 1 91 ? -4.859 8.183 14.189 1.00 95.19 91 LEU A N 1
ATOM 749 C CA . LEU A 1 91 ? -5.223 6.838 14.642 1.00 95.19 91 LEU A CA 1
ATOM 750 C C . LEU A 1 91 ? -4.645 6.452 16.010 1.00 95.19 91 LEU A C 1
ATOM 752 O O . LEU A 1 91 ? -5.051 5.425 16.556 1.00 95.19 91 LEU A O 1
ATOM 756 N N . GLN A 1 92 ? -3.776 7.274 16.606 1.00 94.56 92 GLN A N 1
ATOM 757 C CA . GLN A 1 92 ? -3.016 6.924 17.817 1.00 94.56 92 GLN A CA 1
ATOM 758 C C . GLN A 1 92 ? -3.878 6.499 19.019 1.00 94.56 92 GLN A C 1
ATOM 760 O O . GLN A 1 92 ? -3.448 5.695 19.837 1.00 94.56 92 GLN A O 1
ATOM 765 N N . ARG A 1 93 ? -5.109 7.023 19.144 1.00 93.12 93 ARG A N 1
ATOM 766 C CA . ARG A 1 93 ? -6.027 6.651 20.240 1.00 93.12 93 ARG A CA 1
ATOM 767 C C . ARG A 1 93 ? -6.733 5.313 20.009 1.00 93.12 93 ARG A C 1
ATOM 769 O O . ARG A 1 93 ? -7.352 4.795 20.929 1.00 93.12 93 ARG A O 1
ATOM 776 N N . ARG A 1 94 ? -6.720 4.807 18.772 1.00 91.88 94 ARG A N 1
ATOM 777 C CA . ARG A 1 94 ? -7.457 3.607 18.347 1.00 91.88 94 ARG A CA 1
ATOM 778 C C . ARG A 1 94 ? -6.546 2.400 18.161 1.00 91.88 94 ARG A C 1
ATOM 780 O O . ARG A 1 94 ? -7.008 1.279 18.331 1.00 91.88 94 ARG A O 1
ATOM 787 N N . MET A 1 95 ? -5.292 2.615 17.771 1.00 94.38 95 MET A N 1
ATOM 788 C CA . MET A 1 95 ? -4.329 1.544 17.528 1.00 94.38 95 MET A CA 1
ATOM 789 C C . MET A 1 95 ? -2.893 2.056 17.601 1.00 94.38 95 MET A C 1
ATOM 791 O O . MET A 1 95 ? -2.626 3.243 17.412 1.00 94.38 95 MET A O 1
ATOM 795 N N . GLU A 1 96 ? -1.960 1.135 17.827 1.00 94.69 96 GLU A N 1
ATOM 796 C CA . GLU A 1 96 ? -0.535 1.439 17.784 1.00 94.69 96 GLU A CA 1
ATOM 797 C C . GLU A 1 96 ? -0.096 1.910 16.394 1.00 94.69 96 GLU A C 1
ATOM 799 O O . GLU A 1 96 ? -0.595 1.449 15.363 1.00 94.69 96 GLU A O 1
ATOM 804 N N . LYS A 1 97 ? 0.917 2.780 16.363 1.00 94.94 97 LYS A N 1
ATOM 805 C CA . LYS A 1 97 ? 1.463 3.367 15.133 1.00 94.94 97 LYS A CA 1
ATOM 806 C C . LYS A 1 97 ? 1.849 2.318 14.083 1.00 94.94 97 LYS A C 1
ATOM 808 O O . LYS A 1 97 ? 1.596 2.513 12.897 1.00 94.94 97 LYS A O 1
ATOM 813 N N . GLN A 1 98 ? 2.442 1.198 14.505 1.00 95.12 98 GLN A N 1
ATOM 814 C CA . GLN A 1 98 ? 2.840 0.124 13.588 1.00 95.12 98 GLN A CA 1
ATOM 815 C C . GLN A 1 98 ? 1.632 -0.567 12.945 1.00 95.12 98 GLN A C 1
ATOM 817 O O . GLN A 1 98 ? 1.676 -0.888 11.756 1.00 95.12 98 GLN A O 1
ATOM 822 N N . LEU A 1 99 ? 0.542 -0.751 13.693 1.00 96.62 99 LEU A N 1
ATOM 823 C CA . LEU A 1 99 ? -0.695 -1.332 13.174 1.00 96.62 99 LEU A CA 1
ATOM 824 C C . LEU A 1 99 ? -1.445 -0.346 12.275 1.00 96.62 99 LEU A C 1
ATOM 826 O O . LEU A 1 99 ? -1.938 -0.762 11.230 1.00 96.62 99 LEU A O 1
ATOM 830 N N . ALA A 1 100 ? -1.448 0.950 12.610 1.00 97.12 100 ALA A N 1
ATOM 831 C CA . ALA A 1 100 ? -1.973 1.999 11.733 1.00 97.12 100 ALA A CA 1
ATOM 832 C C . ALA A 1 100 ? -1.251 1.998 10.379 1.00 97.12 100 ALA A C 1
ATOM 834 O O . ALA A 1 100 ? -1.888 1.863 9.336 1.00 97.12 100 ALA A O 1
ATOM 835 N N . ARG A 1 101 ? 0.088 2.044 10.391 1.00 97.69 101 ARG A N 1
ATOM 836 C CA . ARG A 1 101 ? 0.916 1.965 9.178 1.00 97.69 101 ARG A CA 1
ATOM 837 C C . ARG A 1 101 ? 0.649 0.691 8.378 1.00 97.69 101 ARG A C 1
ATOM 839 O O . ARG A 1 101 ? 0.477 0.748 7.164 1.00 97.69 101 ARG A O 1
ATOM 846 N N . THR A 1 102 ? 0.578 -0.453 9.058 1.00 98.19 102 THR A N 1
ATOM 847 C CA . THR A 1 102 ? 0.294 -1.744 8.413 1.00 98.19 102 THR A CA 1
ATOM 848 C C . THR A 1 102 ? -1.082 -1.735 7.748 1.00 98.19 102 THR A C 1
ATOM 850 O O . THR A 1 102 ? -1.196 -2.144 6.598 1.00 98.19 102 THR A O 1
ATOM 853 N N . ALA A 1 103 ? -2.117 -1.223 8.420 1.00 98.06 103 ALA A N 1
ATOM 854 C CA . ALA A 1 103 ? -3.464 -1.129 7.866 1.00 98.06 103 ALA A CA 1
ATOM 855 C C . ALA A 1 103 ? -3.514 -0.226 6.621 1.00 98.06 103 ALA A C 1
ATOM 857 O O . ALA A 1 103 ? -4.110 -0.610 5.615 1.00 98.06 103 ALA A O 1
ATOM 858 N N . ILE A 1 104 ? -2.83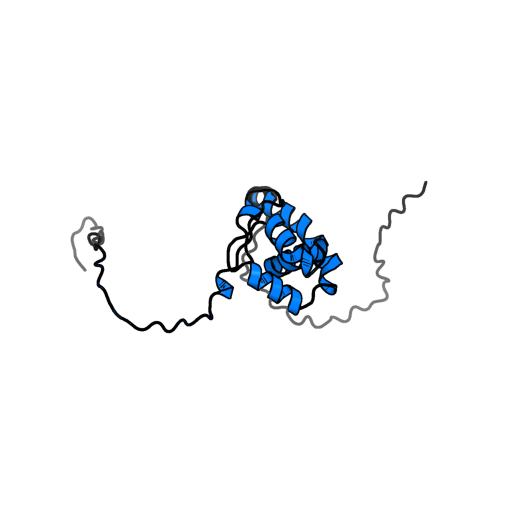1 0.925 6.646 1.00 98.00 104 ILE A N 1
ATOM 859 C CA . ILE A 1 104 ? -2.692 1.824 5.485 1.00 98.00 104 ILE A CA 1
ATOM 860 C C . ILE A 1 104 ? -2.057 1.076 4.305 1.00 98.00 104 ILE A C 1
ATOM 862 O O . ILE A 1 104 ? -2.587 1.084 3.194 1.00 98.00 104 ILE A O 1
ATOM 866 N N . PHE A 1 105 ? -0.956 0.365 4.548 1.00 98.31 105 PHE A N 1
ATOM 867 C CA . PHE A 1 105 ? -0.262 -0.400 3.513 1.00 98.31 105 PHE A CA 1
ATOM 868 C C . PHE A 1 105 ? -1.057 -1.604 3.005 1.00 98.31 105 PHE A C 1
ATOM 870 O O . PHE A 1 105 ? -1.003 -1.909 1.817 1.00 98.31 105 PHE A O 1
ATOM 877 N N . MET A 1 106 ? -1.847 -2.260 3.853 1.00 98.12 106 MET A N 1
ATOM 878 C CA . MET A 1 106 ? -2.766 -3.309 3.415 1.00 98.12 106 MET A CA 1
ATOM 879 C C . MET A 1 106 ? -3.864 -2.752 2.509 1.00 98.12 106 MET A C 1
ATOM 881 O O . MET A 1 106 ? -4.176 -3.372 1.496 1.00 98.12 106 MET A O 1
ATOM 885 N N . LEU A 1 107 ? -4.421 -1.576 2.818 1.00 97.56 107 LEU A N 1
ATOM 886 C CA . LEU A 1 107 ? -5.394 -0.920 1.941 1.00 97.56 107 LEU A CA 1
ATOM 887 C C . LEU A 1 107 ? -4.768 -0.498 0.603 1.00 97.56 107 LEU A C 1
ATOM 889 O O . LEU A 1 107 ? -5.410 -0.650 -0.436 1.00 97.56 107 LEU A O 1
ATOM 893 N N . LEU A 1 108 ? -3.519 -0.020 0.605 1.00 97.44 108 LEU A N 1
ATOM 894 C CA . LEU A 1 108 ? -2.748 0.242 -0.616 1.00 97.44 108 LEU A CA 1
ATOM 895 C C . LEU A 1 108 ? -2.550 -1.043 -1.437 1.00 97.44 108 LEU A C 1
ATOM 897 O O . LEU A 1 108 ? -2.839 -1.064 -2.628 1.00 97.44 108 LEU A O 1
ATOM 901 N N . HIS A 1 109 ? -2.112 -2.131 -0.799 1.00 96.50 109 HIS A N 1
ATOM 902 C CA . HIS A 1 109 ? -1.914 -3.436 -1.438 1.00 96.50 109 HIS A CA 1
ATOM 903 C C . HIS A 1 109 ? -3.216 -4.024 -2.004 1.00 96.50 109 HIS A C 1
ATOM 905 O O . HIS A 1 109 ? -3.209 -4.676 -3.041 1.00 96.50 109 HIS A O 1
ATOM 911 N N . GLN A 1 110 ? -4.354 -3.757 -1.360 1.00 95.25 110 GLN A N 1
ATOM 912 C CA . GLN A 1 110 ? -5.687 -4.125 -1.854 1.00 95.25 110 GLN A CA 1
ATOM 913 C C . GLN A 1 110 ? -6.190 -3.216 -2.991 1.00 95.25 110 GLN A C 1
ATOM 915 O O . GLN A 1 110 ? -7.303 -3.413 -3.475 1.00 95.25 110 GLN A O 1
ATOM 920 N N . GLY A 1 111 ? -5.429 -2.189 -3.383 1.00 95.38 111 GLY A N 1
ATOM 921 C CA . GLY A 1 111 ? -5.858 -1.194 -4.366 1.00 95.38 111 GLY A CA 1
ATOM 922 C C . GLY A 1 111 ? -7.020 -0.319 -3.887 1.00 95.38 111 GLY A C 1
ATOM 923 O O . GLY A 1 111 ? -7.726 0.261 -4.708 1.00 95.38 111 GLY A O 1
ATOM 924 N N . ARG A 1 112 ? -7.257 -0.243 -2.569 1.00 95.69 112 ARG A N 1
ATOM 925 C CA . ARG A 1 112 ? -8.265 0.637 -1.950 1.00 95.69 112 ARG A CA 1
ATOM 926 C C . ARG A 1 112 ? -7.712 2.028 -1.660 1.00 95.69 112 ARG A C 1
ATOM 928 O O . ARG A 1 112 ? -8.481 2.986 -1.648 1.00 95.69 112 ARG A O 1
ATOM 935 N N . LEU A 1 113 ? -6.403 2.131 -1.447 1.00 96.81 113 LEU A N 1
ATOM 936 C CA . LEU A 1 113 ? -5.664 3.390 -1.436 1.00 96.81 113 LEU A CA 1
ATOM 937 C C . LEU A 1 113 ? -4.712 3.446 -2.629 1.00 96.81 113 LEU A C 1
ATOM 939 O O . LEU A 1 113 ? -4.272 2.416 -3.136 1.00 96.81 113 LEU A O 1
ATOM 943 N N . THR A 1 114 ? -4.372 4.660 -3.037 1.00 96.38 114 THR A N 1
ATOM 944 C CA . THR A 1 114 ? -3.339 4.966 -4.030 1.00 96.38 114 THR A CA 1
ATOM 945 C C . THR A 1 114 ? -2.461 6.102 -3.519 1.00 96.38 114 THR A C 1
ATOM 947 O O . THR A 1 114 ? -2.865 6.847 -2.627 1.00 96.38 114 THR A O 1
ATOM 950 N N . SER A 1 115 ? -1.261 6.239 -4.077 1.00 96.62 115 SER A N 1
ATOM 951 C CA . SER A 1 115 ? -0.347 7.342 -3.776 1.00 96.62 115 SER A CA 1
ATOM 952 C C . SER A 1 115 ? 0.585 7.572 -4.962 1.00 96.62 115 SER A C 1
ATOM 954 O O . SER A 1 115 ? 1.443 6.733 -5.244 1.00 96.62 115 SER A O 1
ATOM 956 N N . ASP A 1 116 ? 0.463 8.728 -5.610 1.00 94.50 116 ASP A N 1
ATOM 957 C CA . ASP A 1 116 ? 1.342 9.128 -6.717 1.00 94.50 116 ASP A CA 1
ATOM 958 C C . ASP A 1 116 ? 2.778 9.399 -6.251 1.00 94.50 116 ASP A C 1
ATOM 960 O O . ASP A 1 116 ? 3.716 9.340 -7.045 1.00 94.50 116 ASP A O 1
ATOM 964 N N . ASP A 1 117 ? 2.968 9.678 -4.961 1.00 95.75 117 ASP A N 1
ATOM 965 C CA . ASP A 1 117 ? 4.280 9.972 -4.385 1.00 95.75 117 ASP A CA 1
ATOM 966 C C . ASP A 1 117 ? 5.194 8.746 -4.387 1.00 95.75 117 ASP A C 1
ATOM 968 O O . ASP A 1 117 ? 6.410 8.876 -4.499 1.00 95.75 117 ASP A O 1
ATOM 972 N N . LEU A 1 118 ? 4.622 7.541 -4.327 1.00 96.00 118 LEU A N 1
ATOM 973 C CA . LEU A 1 118 ? 5.383 6.298 -4.210 1.00 96.00 118 LEU A CA 1
ATOM 974 C C . LEU A 1 118 ? 6.166 5.953 -5.482 1.00 96.00 118 LEU A C 1
ATOM 976 O O . LEU A 1 118 ? 7.092 5.149 -5.413 1.00 96.00 118 LEU A O 1
ATOM 980 N N . SER A 1 119 ? 5.810 6.516 -6.638 1.00 94.81 119 SER A N 1
ATOM 981 C CA . SER A 1 119 ? 6.599 6.367 -7.867 1.00 94.81 119 SER A CA 1
ATOM 982 C C . SER A 1 119 ? 7.647 7.469 -8.037 1.00 94.81 119 SER A C 1
ATOM 984 O O . SER A 1 119 ? 8.563 7.310 -8.839 1.00 94.81 119 SER A O 1
ATOM 986 N N . LYS A 1 120 ? 7.540 8.567 -7.277 1.00 94.44 120 LYS A N 1
ATOM 987 C CA . LYS A 1 120 ? 8.335 9.792 -7.461 1.00 94.44 120 LYS A CA 1
ATOM 988 C C . LYS A 1 120 ? 9.373 10.008 -6.364 1.00 94.44 120 LYS A C 1
ATOM 990 O O . LYS A 1 120 ? 10.426 10.575 -6.630 1.00 94.44 120 LYS A O 1
ATOM 995 N N . GLN A 1 121 ? 9.066 9.610 -5.133 1.00 96.12 121 GLN A N 1
ATOM 996 C CA . GLN A 1 121 ? 9.860 9.914 -3.945 1.00 96.12 121 GLN A CA 1
ATOM 997 C C . GLN A 1 121 ? 9.992 8.689 -3.044 1.00 96.12 121 GLN A C 1
ATOM 999 O O . GLN A 1 121 ? 9.187 7.758 -3.106 1.00 96.12 121 GLN A O 1
ATOM 1004 N N . ALA A 1 122 ? 11.011 8.695 -2.187 1.00 96.75 122 ALA A N 1
ATOM 1005 C CA . ALA A 1 122 ? 11.160 7.680 -1.156 1.00 96.75 122 ALA A CA 1
ATOM 1006 C C . ALA A 1 122 ? 9.998 7.739 -0.155 1.00 96.75 122 ALA A C 1
ATOM 1008 O O . ALA A 1 122 ? 9.545 8.820 0.234 1.00 96.75 122 ALA A O 1
ATOM 1009 N N . LEU A 1 123 ? 9.537 6.563 0.275 1.00 97.00 123 LEU A N 1
ATOM 1010 C CA . LEU A 1 123 ? 8.514 6.424 1.303 1.00 97.00 123 LEU A CA 1
ATOM 1011 C C . LEU A 1 123 ? 8.939 7.174 2.571 1.00 97.00 123 LEU A C 1
ATOM 1013 O O . LEU A 1 123 ? 9.997 6.920 3.148 1.00 97.00 123 LEU A O 1
ATOM 1017 N N . SER A 1 124 ? 8.091 8.090 3.024 1.00 96.75 124 SER A N 1
ATOM 1018 C CA . SER A 1 124 ? 8.337 8.887 4.220 1.00 96.75 124 SER A CA 1
ATOM 1019 C C . SER A 1 124 ? 7.028 9.222 4.933 1.00 96.75 124 SER A C 1
ATOM 1021 O O . SER A 1 124 ? 5.937 8.912 4.458 1.00 96.75 124 SER A O 1
ATOM 1023 N N . GLY A 1 125 ? 7.123 9.890 6.085 1.00 96.44 125 GLY A N 1
ATOM 1024 C CA . GLY A 1 125 ? 5.944 10.408 6.782 1.00 96.44 125 GLY A CA 1
ATOM 1025 C C . GLY A 1 125 ? 5.129 11.411 5.953 1.00 96.44 125 GLY A C 1
ATOM 1026 O O . GLY A 1 125 ? 3.942 11.566 6.215 1.00 96.44 125 GLY A O 1
ATOM 1027 N N . ALA A 1 126 ? 5.744 12.052 4.953 1.00 97.19 126 ALA A N 1
ATOM 1028 C CA . ALA A 1 126 ? 5.100 13.033 4.082 1.00 97.19 126 ALA A CA 1
ATOM 1029 C C . ALA A 1 126 ? 4.387 12.409 2.869 1.00 97.19 126 ALA A C 1
ATOM 1031 O O . ALA A 1 126 ? 3.697 13.126 2.156 1.00 97.19 126 ALA A O 1
ATOM 1032 N N . THR A 1 127 ? 4.538 11.100 2.627 1.00 97.88 127 THR A N 1
ATOM 1033 C CA . THR A 1 127 ? 3.878 10.404 1.512 1.00 97.88 127 THR A CA 1
ATOM 1034 C C . THR A 1 127 ? 2.359 10.498 1.652 1.00 97.88 127 THR A C 1
ATOM 1036 O O . THR A 1 127 ? 1.812 10.064 2.670 1.00 97.88 127 THR A O 1
ATOM 1039 N N . ILE A 1 128 ? 1.690 11.052 0.638 1.00 97.81 128 ILE A N 1
ATOM 1040 C CA . ILE A 1 128 ? 0.249 11.316 0.645 1.00 97.81 128 ILE A CA 1
ATOM 1041 C C . ILE A 1 128 ? -0.519 10.138 0.053 1.00 97.81 128 ILE A C 1
ATOM 1043 O O . ILE A 1 128 ? -0.324 9.749 -1.096 1.00 97.81 128 ILE A O 1
ATOM 1047 N N . PHE A 1 129 ? -1.470 9.622 0.823 1.00 97.69 129 PHE A N 1
ATOM 1048 C CA . PHE A 1 129 ? -2.389 8.575 0.397 1.00 97.69 129 PHE A CA 1
ATOM 1049 C C . PHE A 1 129 ? -3.791 9.137 0.182 1.00 97.69 129 PHE A C 1
ATOM 1051 O O . PHE A 1 129 ? -4.225 10.061 0.872 1.00 97.69 129 PHE A O 1
ATOM 1058 N N . LEU A 1 130 ? -4.516 8.545 -0.762 1.00 96.06 130 LEU A N 1
ATOM 1059 C CA . LEU A 1 130 ? -5.901 8.876 -1.076 1.00 96.06 130 LEU A CA 1
ATOM 1060 C C . LEU A 1 130 ? -6.688 7.614 -1.441 1.00 96.06 130 LEU A C 1
ATOM 1062 O O . LEU A 1 130 ? -6.107 6.615 -1.867 1.00 96.06 130 LEU A O 1
ATOM 1066 N N . LEU A 1 131 ? -8.013 7.656 -1.289 1.00 94.94 131 LEU A N 1
ATOM 1067 C CA . LEU A 1 131 ? -8.890 6.570 -1.728 1.00 94.94 131 LEU A CA 1
ATOM 1068 C C . LEU A 1 131 ? -8.798 6.348 -3.239 1.00 94.94 131 LEU A C 1
ATOM 1070 O O . LEU A 1 131 ? -8.884 7.285 -4.034 1.00 94.94 131 LEU A O 1
ATOM 1074 N N . ALA A 1 132 ? -8.692 5.080 -3.631 1.00 90.38 132 ALA A N 1
ATOM 1075 C CA . ALA A 1 132 ? -8.668 4.699 -5.030 1.00 90.38 132 ALA A CA 1
ATOM 1076 C C . ALA A 1 132 ? -10.022 5.011 -5.705 1.00 90.38 132 ALA A C 1
ATOM 1078 O O . ALA A 1 132 ? -11.087 4.749 -5.130 1.00 90.38 132 ALA A O 1
ATOM 1079 N N . PRO A 1 133 ? -10.028 5.496 -6.959 1.00 74.31 133 PRO A N 1
ATOM 1080 C CA . PRO A 1 133 ? -11.256 5.854 -7.674 1.00 74.31 133 PRO A CA 1
ATOM 1081 C C . PRO A 1 133 ? -12.195 4.659 -7.923 1.00 74.31 133 PRO A C 1
ATOM 1083 O O . PRO A 1 133 ? -13.398 4.837 -8.109 1.00 74.31 133 PRO A O 1
ATOM 1086 N N . SER A 1 134 ? -11.683 3.427 -7.875 1.00 62.59 134 SER A N 1
ATOM 1087 C CA . SER A 1 134 ? -12.469 2.188 -7.958 1.00 62.59 134 SER A CA 1
ATOM 1088 C C . SER A 1 134 ? -13.392 1.971 -6.750 1.00 62.59 134 SER A C 1
ATOM 1090 O O . SER A 1 134 ? -14.433 1.330 -6.892 1.00 62.59 134 SER A O 1
ATOM 1092 N N . VAL A 1 135 ? -13.073 2.555 -5.589 1.00 55.69 135 VAL A N 1
ATOM 1093 C CA . VAL A 1 135 ? -13.870 2.463 -4.350 1.00 55.69 135 VAL A CA 1
ATOM 1094 C C . VAL A 1 135 ? -15.032 3.475 -4.341 1.00 55.69 135 VAL A C 1
ATOM 1096 O O . VAL A 1 135 ? -16.019 3.289 -3.632 1.00 55.69 135 VAL A O 1
ATOM 1099 N N . GLN A 1 136 ? -14.987 4.509 -5.192 1.00 49.53 136 GLN A N 1
ATOM 1100 C CA . GLN A 1 136 ? -16.007 5.569 -5.280 1.00 49.53 136 GLN A CA 1
ATOM 1101 C C . GLN A 1 136 ? -17.298 5.138 -6.013 1.00 49.53 136 GLN A C 1
ATOM 1103 O O . GLN A 1 136 ? -18.321 5.825 -5.934 1.00 49.53 136 GLN A O 1
ATOM 1108 N N . LYS A 1 137 ? -17.322 3.981 -6.696 1.00 41.22 137 LYS A N 1
ATOM 1109 C CA . LYS A 1 137 ? -18.522 3.472 -7.391 1.00 41.22 137 LYS A CA 1
ATOM 1110 C C . LYS A 1 137 ? -19.532 2.835 -6.423 1.00 41.22 137 LYS A C 1
ATOM 1112 O O . LYS A 1 137 ? -19.849 1.661 -6.574 1.00 41.22 137 LYS A O 1
ATOM 1117 N N . LYS A 1 138 ? -20.043 3.592 -5.439 1.00 40.56 138 LYS A N 1
ATOM 1118 C CA . LYS A 1 138 ? -21.324 3.346 -4.725 1.00 40.56 138 LYS A CA 1
ATOM 1119 C C . LYS A 1 138 ? -21.680 4.459 -3.716 1.00 40.56 138 LYS A C 1
ATOM 1121 O O . LYS A 1 138 ? -22.071 4.199 -2.586 1.00 40.56 138 LYS A O 1
ATOM 1126 N N . ARG A 1 139 ? -21.651 5.728 -4.127 1.00 37.84 139 ARG A N 1
ATOM 1127 C CA . ARG A 1 139 ? -22.552 6.739 -3.540 1.00 37.84 139 ARG A CA 1
ATOM 1128 C C . ARG A 1 139 ? -23.422 7.305 -4.653 1.00 37.84 139 ARG A C 1
ATOM 1130 O O . ARG A 1 139 ? -23.106 8.320 -5.258 1.00 37.84 139 ARG A O 1
ATOM 1137 N N . VAL A 1 140 ? -24.530 6.614 -4.934 1.00 41.09 140 VAL A N 1
ATOM 1138 C CA . VAL A 1 140 ? -25.638 7.189 -5.706 1.00 41.09 140 VAL A CA 1
ATOM 1139 C C . VAL A 1 140 ? -26.253 8.281 -4.835 1.00 41.09 140 VAL A C 1
ATOM 1141 O O . VAL A 1 140 ? -27.190 8.046 -4.076 1.00 41.09 140 VAL A O 1
ATOM 1144 N N . VAL A 1 141 ? -25.700 9.487 -4.910 1.00 42.88 141 VAL A N 1
ATOM 1145 C CA . VAL A 1 141 ? -26.393 10.679 -4.437 1.00 42.88 141 VAL A CA 1
ATOM 1146 C C . VAL A 1 141 ? -27.448 10.982 -5.493 1.00 42.88 141 VAL A C 1
ATOM 1148 O O . VAL A 1 141 ? -27.159 11.605 -6.512 1.00 42.88 141 VAL A O 1
ATOM 1151 N N . LYS A 1 142 ? -28.679 10.502 -5.275 1.00 45.00 142 LYS A N 1
ATOM 1152 C CA . LYS A 1 142 ? -29.852 11.002 -5.999 1.00 45.00 142 LYS A CA 1
ATOM 1153 C C . LYS A 1 142 ? -30.025 12.476 -5.627 1.00 45.00 142 LYS A C 1
ATOM 1155 O O . LYS A 1 142 ? -30.711 12.794 -4.662 1.00 45.00 142 LYS A O 1
ATOM 1160 N N . ARG A 1 143 ? -29.385 13.378 -6.366 1.00 35.66 143 ARG A N 1
ATOM 1161 C CA . ARG A 1 143 ? -29.791 14.782 -6.419 1.00 35.66 143 ARG A CA 1
ATOM 1162 C C . ARG A 1 143 ? -30.467 15.015 -7.764 1.00 35.66 143 ARG A C 1
ATOM 1164 O O . ARG A 1 143 ? -29.827 14.994 -8.807 1.00 35.66 143 ARG A O 1
ATOM 1171 N N . LEU A 1 144 ? -31.791 15.135 -7.697 1.00 40.69 144 LEU A N 1
ATOM 1172 C CA . LEU A 1 144 ? -32.640 15.702 -8.741 1.00 40.69 144 LEU A CA 1
ATOM 1173 C C . LEU A 1 144 ? -32.270 17.186 -8.968 1.00 40.69 144 LEU A C 1
ATOM 1175 O O . LEU A 1 144 ? -31.863 17.830 -8.000 1.00 40.69 144 LEU A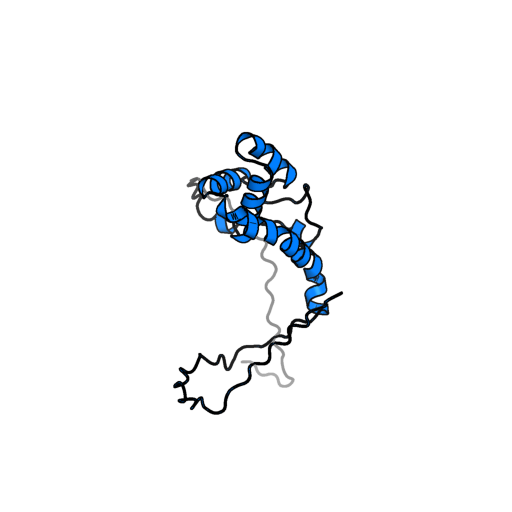 O 1
ATOM 1179 N N . ILE A 1 145 ? -32.570 17.698 -10.182 1.00 32.50 145 ILE A N 1
ATOM 1180 C CA . ILE A 1 145 ? -32.697 19.118 -10.652 1.00 32.50 145 ILE A CA 1
ATOM 1181 C C . ILE A 1 145 ? -31.579 19.536 -11.667 1.00 32.50 145 ILE A C 1
ATOM 1183 O O . ILE A 1 145 ? -30.439 19.120 -11.482 1.00 32.50 145 ILE A O 1
ATOM 1187 N N . PRO A 1 146 ? -31.871 20.247 -12.798 1.00 30.86 146 PRO A N 1
ATOM 1188 C CA . PRO A 1 146 ? -32.067 19.681 -14.146 1.00 30.86 146 PRO A CA 1
ATOM 1189 C C . PRO A 1 146 ? -31.133 20.403 -15.188 1.00 30.86 146 PRO A C 1
ATOM 1191 O O . PRO A 1 146 ? -30.121 20.964 -14.763 1.00 30.86 146 PRO A O 1
ATOM 1194 N N . PRO A 1 147 ? -31.345 20.380 -16.528 1.00 39.06 147 PRO A N 1
ATOM 1195 C CA . PRO A 1 147 ? -30.270 20.644 -17.486 1.00 39.06 147 PRO A CA 1
ATOM 1196 C C . PRO A 1 147 ? -29.996 22.141 -17.667 1.00 39.06 147 PRO A C 1
ATOM 1198 O O . PRO A 1 147 ? -30.918 22.933 -17.850 1.00 39.06 147 PRO A O 1
ATOM 1201 N N . ILE A 1 148 ? -28.716 22.519 -17.703 1.00 36.59 148 ILE A N 1
ATOM 1202 C CA . ILE A 1 148 ? -28.281 23.813 -18.236 1.00 36.59 148 ILE A CA 1
ATOM 1203 C C . ILE A 1 148 ? -27.196 23.549 -19.280 1.00 36.59 148 ILE A C 1
ATOM 1205 O O . ILE A 1 148 ? -26.068 23.158 -18.989 1.00 36.59 148 ILE A O 1
ATOM 1209 N N . TYR A 1 149 ? -27.623 23.735 -20.519 1.00 35.50 149 TYR A N 1
ATOM 1210 C CA . TYR A 1 149 ? -26.887 23.833 -21.773 1.00 35.50 149 TYR A CA 1
ATOM 1211 C C . TYR A 1 149 ? -25.524 24.524 -21.611 1.00 35.50 149 TYR A C 1
ATOM 1213 O O . TYR A 1 149 ? -25.444 25.688 -21.218 1.00 35.50 149 TYR A O 1
ATOM 1221 N N . LYS A 1 150 ? -24.454 23.828 -22.012 1.00 38.81 150 LYS A N 1
ATOM 1222 C CA . LYS A 1 150 ? -23.216 24.452 -22.488 1.00 38.81 150 LYS A CA 1
ATOM 1223 C C . LYS A 1 150 ? -22.824 23.810 -23.811 1.00 38.81 150 LYS A C 1
ATOM 1225 O O . LYS A 1 150 ? -22.432 22.651 -23.882 1.00 38.81 150 LYS A O 1
ATOM 1230 N N . THR A 1 151 ? -22.994 24.605 -24.854 1.00 39.81 151 THR A N 1
ATOM 1231 C CA . THR A 1 151 ? -22.485 24.423 -26.208 1.00 39.81 151 THR A CA 1
ATOM 1232 C C . THR A 1 151 ? -20.980 24.152 -26.189 1.00 39.81 151 THR A C 1
ATOM 1234 O O . THR A 1 151 ? -20.198 24.996 -25.753 1.00 39.81 151 THR A O 1
ATOM 1237 N N . PHE A 1 152 ? -20.582 22.980 -26.680 1.00 35.00 152 PHE A N 1
ATOM 1238 C CA . PHE A 1 152 ? -19.227 22.728 -27.165 1.00 35.00 152 PHE A CA 1
ATOM 1239 C C . PHE A 1 152 ? -19.007 23.550 -28.447 1.00 35.00 152 PHE A C 1
ATOM 1241 O O . PHE A 1 152 ? -19.876 23.509 -29.322 1.00 35.00 152 PHE A O 1
ATOM 1248 N N . PRO A 1 153 ? -17.879 24.262 -28.622 1.00 37.59 153 PRO A N 1
ATOM 1249 C CA . PRO A 1 153 ? -17.496 24.713 -29.946 1.00 37.59 153 PRO A CA 1
ATOM 1250 C C . PRO A 1 153 ? -17.073 23.479 -30.750 1.00 37.59 153 PRO A C 1
ATOM 1252 O O . PRO A 1 153 ? -16.061 22.840 -30.461 1.00 37.59 153 PRO A O 1
ATOM 1255 N N . LEU A 1 154 ? -17.891 23.122 -31.740 1.00 39.53 154 LEU A N 1
ATOM 1256 C CA . LEU A 1 154 ? -17.500 22.227 -32.821 1.00 39.53 154 LEU A CA 1
ATOM 1257 C C . LEU A 1 154 ? -16.303 22.872 -33.530 1.00 39.53 154 LEU A C 1
ATOM 1259 O O . LEU A 1 154 ? -16.443 23.918 -34.163 1.00 39.53 154 LEU A O 1
ATOM 1263 N N . GLY A 1 155 ? -15.123 22.266 -33.397 1.00 40.91 155 GLY A N 1
ATOM 1264 C CA . GLY A 1 155 ? -14.027 22.530 -34.323 1.00 40.91 155 GLY A CA 1
ATOM 1265 C C . GLY A 1 155 ? -14.477 22.223 -35.758 1.00 40.91 155 GLY A C 1
ATOM 1266 O O . GLY A 1 155 ? -15.385 21.406 -35.950 1.00 40.91 155 GLY A O 1
ATOM 1267 N N . PRO A 1 156 ? -13.894 22.883 -36.772 1.00 47.97 156 PRO A N 1
ATOM 1268 C CA . PRO A 1 156 ? -14.296 22.667 -38.154 1.00 47.97 156 PRO A CA 1
ATOM 1269 C C . PRO A 1 156 ? -14.073 21.198 -38.559 1.00 47.97 156 PRO A C 1
ATOM 1271 O O . PRO A 1 156 ? -13.100 20.580 -38.116 1.00 47.97 156 PRO A O 1
ATOM 1274 N N . PRO A 1 157 ? -14.963 20.620 -39.382 1.00 42.19 157 PRO A N 1
ATOM 1275 C CA . PRO A 1 157 ? -14.866 19.223 -39.778 1.00 42.19 157 PRO A CA 1
ATOM 1276 C C . PRO A 1 157 ? -13.601 18.989 -40.609 1.00 42.19 157 PRO A C 1
ATOM 1278 O O . PRO A 1 157 ? -13.328 19.711 -41.567 1.00 42.19 157 PRO A O 1
ATOM 1281 N N . LEU A 1 158 ? -12.841 17.951 -40.252 1.00 43.34 158 LEU A N 1
ATOM 1282 C CA . LEU A 1 158 ? -11.746 17.444 -41.073 1.00 43.34 158 LEU A CA 1
ATOM 1283 C C . LEU A 1 158 ? -12.338 16.897 -42.379 1.00 43.34 158 LEU A C 1
ATOM 1285 O O . LEU A 1 158 ? -13.014 15.868 -42.387 1.00 43.34 158 LEU A O 1
ATOM 1289 N N . THR A 1 159 ? -12.105 17.599 -43.484 1.00 43.53 159 THR A N 1
ATOM 1290 C CA . THR A 1 159 ? -12.398 17.098 -44.829 1.00 43.53 159 THR A CA 1
ATOM 1291 C C . THR A 1 159 ? -11.469 15.929 -45.160 1.00 43.53 159 THR A C 1
ATOM 1293 O O . THR A 1 159 ? -10.258 16.062 -44.971 1.00 43.53 159 THR A O 1
ATOM 1296 N N . PRO A 1 160 ? -11.982 14.806 -45.686 1.00 37.78 160 PRO A N 1
ATOM 1297 C CA . PRO A 1 160 ? -11.141 13.699 -46.113 1.00 37.78 160 PRO A CA 1
ATOM 1298 C C . PRO A 1 160 ? -10.344 14.092 -47.362 1.00 37.78 160 PRO A C 1
ATOM 1300 O O . PRO A 1 160 ? -10.907 14.426 -48.406 1.00 37.78 160 PRO A O 1
ATOM 1303 N N . THR A 1 161 ? -9.017 14.050 -47.254 1.00 42.28 161 THR A N 1
ATOM 1304 C CA . THR A 1 161 ? -8.085 14.237 -48.367 1.00 42.28 161 THR A CA 1
ATOM 1305 C C . THR A 1 161 ? -8.234 13.065 -49.334 1.00 42.28 161 THR A C 1
ATOM 1307 O O . THR A 1 161 ? -7.748 11.964 -49.084 1.00 42.28 161 THR A O 1
ATOM 1310 N N . ARG A 1 162 ? -8.938 13.286 -50.445 1.00 36.94 162 ARG A N 1
ATOM 1311 C CA . ARG A 1 162 ? -9.002 12.341 -51.561 1.00 36.94 162 ARG A CA 1
ATOM 1312 C C . ARG A 1 162 ? -7.779 12.568 -52.447 1.00 36.94 162 ARG A C 1
ATOM 1314 O O . ARG A 1 162 ? -7.732 13.549 -53.187 1.00 36.94 162 ARG A O 1
ATOM 1321 N N . CYS A 1 163 ? -6.794 11.675 -52.360 1.00 38.91 163 CYS A N 1
ATOM 1322 C CA . CYS A 1 163 ? -5.755 11.563 -53.379 1.00 38.91 163 CYS A CA 1
ATOM 1323 C C . CYS A 1 163 ? -6.431 11.258 -54.721 1.00 38.91 163 CYS A C 1
ATOM 1325 O O . CYS A 1 163 ? -7.173 10.283 -54.832 1.00 38.91 163 CYS A O 1
ATOM 1327 N N . LYS A 1 164 ? -6.210 12.120 -55.714 1.00 41.19 164 LYS A N 1
ATOM 1328 C CA . LYS A 1 164 ? -6.492 11.823 -57.117 1.00 41.19 164 LYS A CA 1
ATOM 1329 C C . LYS A 1 164 ? -5.193 11.340 -57.744 1.00 41.19 164 LYS A C 1
ATOM 1331 O O . LYS A 1 164 ? -4.165 11.995 -57.585 1.00 41.19 164 LYS A O 1
ATOM 1336 N N . ASP A 1 165 ? -5.247 10.209 -58.422 1.00 48.28 165 ASP A N 1
ATOM 1337 C CA . ASP A 1 165 ? -4.243 9.808 -59.393 1.00 48.28 165 ASP A CA 1
ATOM 1338 C C . ASP A 1 165 ? -4.436 10.583 -60.709 1.00 48.28 165 ASP A C 1
ATOM 1340 O O . ASP A 1 165 ? -5.439 11.268 -60.937 1.00 48.28 165 ASP A O 1
ATOM 1344 N N . SER A 1 166 ? -3.407 10.537 -61.550 1.00 49.12 166 SER A N 1
ATOM 1345 C CA . SER A 1 166 ? -3.194 11.401 -62.716 1.00 49.12 166 SER A CA 1
ATOM 1346 C C . SER A 1 166 ? -4.206 11.239 -63.858 1.00 49.12 166 SER A C 1
ATOM 1348 O O . SER A 1 166 ? -4.066 11.927 -64.863 1.00 49.12 166 SER A O 1
ATOM 1350 N N . GLU A 1 167 ? -5.204 10.358 -63.740 1.00 54.44 167 GLU A N 1
ATOM 1351 C CA . GLU A 1 167 ? -6.103 9.993 -64.849 1.00 54.44 167 GLU A CA 1
ATOM 1352 C C . GLU A 1 167 ? -7.606 10.076 -64.519 1.00 54.44 167 GLU A C 1
ATOM 1354 O O . GLU A 1 167 ? -8.441 9.463 -65.174 1.00 54.44 167 GLU A O 1
ATOM 1359 N N . GLY A 1 168 ? -7.987 10.919 -63.556 1.00 49.00 168 GLY A N 1
ATOM 1360 C CA . GLY A 1 168 ? -9.251 11.663 -63.625 1.00 49.00 168 GLY A CA 1
ATOM 1361 C C . GLY A 1 168 ? -10.565 10.881 -63.814 1.00 49.00 168 GLY A C 1
ATOM 1362 O O . GLY A 1 168 ? -11.392 11.312 -64.617 1.00 49.00 168 GLY A O 1
ATOM 1363 N N . GLN A 1 169 ? -10.836 9.833 -63.026 1.00 39.38 169 GLN A N 1
ATOM 1364 C CA . GLN A 1 169 ? -12.197 9.285 -62.872 1.00 39.38 169 GLN A CA 1
ATOM 1365 C C . GLN A 1 169 ? -12.601 9.086 -61.401 1.00 39.38 169 GLN A C 1
ATOM 1367 O O . GLN A 1 169 ? -11.784 8.777 -60.539 1.00 39.38 169 GLN A O 1
ATOM 1372 N N . ILE A 1 170 ? -13.880 9.348 -61.107 1.00 41.84 170 ILE A N 1
ATOM 1373 C CA . ILE A 1 170 ? -14.454 9.446 -59.757 1.00 41.84 170 ILE A CA 1
ATOM 1374 C C . ILE A 1 170 ? -15.310 8.201 -59.483 1.00 41.84 170 ILE A C 1
ATOM 1376 O O . ILE A 1 170 ? -16.269 7.965 -60.212 1.00 41.84 170 ILE A O 1
ATOM 1380 N N . TYR A 1 171 ? -15.013 7.483 -58.398 1.00 41.28 171 TYR A N 1
ATOM 1381 C CA . TYR A 1 171 ? -15.997 6.676 -57.657 1.00 41.28 171 TYR A CA 1
ATOM 1382 C C . TYR A 1 171 ? -16.101 7.219 -56.234 1.00 41.28 171 TYR A C 1
ATOM 1384 O O . TYR A 1 171 ? -15.252 6.844 -55.402 1.00 41.28 171 TYR A O 1
#

Sequence (171 aa):
MKGFTHRQFLVLQDDIELVPEHPERVPTFAQAEVFTVTNAWLEPHRQWIQNWQQINPYIVANGRFVTPQMLDIVAQLFDIPMALFDAEHALQRRMEKQLARTAIFMLLHQGRLTSDDLSKQALSGATIFLLAPSVQKKRVVKRLIPPIYKTFPLGPPLTPTRCKDSEGQIY

Organism: NCBI:txid2954373

Radius of gyration: 28.68 Å; chains: 1; bounding box: 68×72×85 Å

Foldseek 3Di:
DDDDPPPDDPPDDPPDPPPPPPPPPPPDPVPDDDDDDDPVNCVLQVLLVVQCVVLVCLQVVCVVVADPVNLVVLLVVQPDKDFLLVQLVVCVVPDHSSNSSNSLSVCVVVQQKDFPVSSPHHDDSRTIIHGHPVVVPPDPPPDDDDDDDDDDPDDDDDDDDDDDDPDDDDD

pLDDT: mean 75.48, std 24.27, range [30.86, 98.31]